Protein AF-A0A662HJN6-F1 (afdb_monomer)

Solvent-accessible surface area (backbone atoms only — not comparable to full-atom values): 5306 Å² total; per-residue (Å²): 132,81,77,49,65,44,65,60,41,52,67,56,53,42,52,51,45,52,55,22,45,75,44,63,15,46,58,42,66,44,46,59,60,97,87,40,72,38,65,55,99,86,32,36,25,30,44,32,36,20,46,71,19,77,86,55,34,79,53,55,36,37,29,35,62,42,52,71,70,59,52,50,44,48,76,72,41,84,71,38,55,61,54,51,42,53,56,27,52,55,54,56,68,72,75,112

Structure (mmCIF, N/CA/C/O backbone):
data_AF-A0A662HJN6-F1
#
_e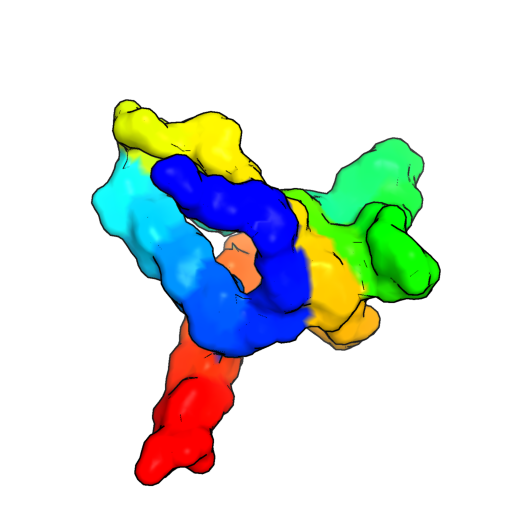ntry.id   AF-A0A662HJN6-F1
#
loop_
_atom_site.group_PDB
_atom_site.id
_atom_site.type_symbol
_atom_site.label_atom_id
_atom_site.label_alt_id
_atom_site.label_comp_id
_atom_site.label_asym_id
_atom_site.label_entity_id
_atom_site.label_seq_id
_atom_site.pdbx_PDB_ins_code
_atom_site.Cartn_x
_atom_site.Cartn_y
_atom_site.Cartn_z
_atom_site.occupancy
_atom_site.B_iso_or_equiv
_atom_site.auth_seq_id
_atom_site.auth_comp_id
_atom_site.auth_asym_id
_atom_site.auth_atom_id
_atom_site.pdbx_PDB_model_num
ATOM 1 N N . MET A 1 1 ? 0.341 -15.824 -13.621 1.00 53.78 1 MET A N 1
ATOM 2 C CA . MET A 1 1 ? -0.278 -14.480 -13.588 1.00 53.78 1 MET A CA 1
ATOM 3 C C . MET A 1 1 ? -0.671 -14.227 -12.143 1.00 53.78 1 MET A C 1
ATOM 5 O O . MET A 1 1 ? -1.327 -15.097 -11.587 1.00 53.78 1 MET A O 1
ATOM 9 N N . ARG A 1 2 ? -0.192 -13.152 -11.501 1.00 62.88 2 ARG A N 1
ATOM 10 C CA . ARG A 1 2 ? -0.589 -12.856 -10.114 1.00 62.88 2 ARG A CA 1
ATOM 11 C C . ARG A 1 2 ? -2.057 -12.455 -10.069 1.00 62.88 2 ARG A C 1
ATOM 13 O O . ARG A 1 2 ? -2.559 -11.828 -11.004 1.00 62.88 2 ARG A O 1
ATOM 20 N N . GLU A 1 3 ? -2.719 -12.839 -8.989 1.00 74.88 3 GLU A N 1
ATOM 21 C CA . GLU A 1 3 ? -4.088 -12.431 -8.724 1.00 74.88 3 GLU A CA 1
ATOM 22 C C . GLU A 1 3 ? -4.145 -10.905 -8.601 1.00 74.88 3 GLU A C 1
ATOM 24 O O . GLU A 1 3 ? -3.364 -10.296 -7.867 1.00 74.88 3 GLU A O 1
ATOM 29 N N . ARG A 1 4 ? -5.023 -10.280 -9.389 1.00 85.38 4 ARG A N 1
ATOM 30 C CA . ARG A 1 4 ? -5.129 -8.816 -9.480 1.00 85.38 4 ARG A CA 1
ATOM 31 C C . ARG A 1 4 ? -6.044 -8.218 -8.416 1.00 85.38 4 ARG A C 1
ATOM 33 O O . ARG A 1 4 ? -6.094 -6.999 -8.298 1.00 85.38 4 ARG A O 1
ATOM 40 N N . VAL A 1 5 ? -6.750 -9.055 -7.660 1.00 93.62 5 VAL A N 1
ATOM 41 C CA . VAL A 1 5 ? -7.606 -8.663 -6.540 1.00 93.62 5 VAL A CA 1
ATOM 42 C C . VAL A 1 5 ? -7.174 -9.476 -5.328 1.00 93.62 5 VAL A C 1
ATOM 44 O O . VAL A 1 5 ? -7.088 -10.693 -5.415 1.00 93.62 5 VAL A O 1
ATOM 47 N N . LYS A 1 6 ? -6.867 -8.816 -4.215 1.00 95.81 6 LYS A N 1
ATOM 48 C CA . LYS A 1 6 ? -6.425 -9.465 -2.974 1.00 95.81 6 LYS A CA 1
ATOM 49 C C . LYS A 1 6 ? -7.124 -8.838 -1.769 1.00 95.81 6 LYS A C 1
ATOM 51 O O . LYS A 1 6 ? -7.592 -7.700 -1.836 1.00 95.81 6 LYS A O 1
ATOM 56 N N . ARG A 1 7 ? -7.194 -9.558 -0.647 1.00 96.88 7 ARG A N 1
ATOM 57 C CA . ARG A 1 7 ? -7.591 -8.961 0.639 1.00 96.88 7 ARG A CA 1
ATOM 58 C C . ARG A 1 7 ? -6.450 -8.117 1.195 1.00 96.88 7 ARG A C 1
ATOM 60 O O . ARG A 1 7 ? -5.280 -8.439 0.993 1.00 96.88 7 ARG A O 1
ATOM 67 N N . TRP A 1 8 ? -6.798 -7.047 1.899 1.00 97.44 8 TRP A N 1
ATOM 68 C CA . TRP A 1 8 ? -5.844 -6.250 2.657 1.00 97.44 8 TRP A CA 1
ATOM 69 C C . TRP A 1 8 ? -5.421 -7.007 3.920 1.00 97.44 8 TRP A C 1
ATOM 71 O O . TRP A 1 8 ? -6.087 -6.950 4.952 1.00 97.44 8 TRP A O 1
ATOM 81 N N . THR A 1 9 ? -4.329 -7.758 3.813 1.00 97.75 9 THR A N 1
ATOM 82 C CA . THR A 1 9 ? -3.706 -8.473 4.934 1.00 97.75 9 THR A CA 1
ATOM 83 C C . THR A 1 9 ? -2.225 -8.103 5.031 1.00 97.75 9 THR A C 1
ATOM 85 O O . THR A 1 9 ? -1.645 -7.696 4.014 1.00 97.75 9 THR A O 1
ATOM 88 N N . PRO A 1 10 ? -1.598 -8.235 6.216 1.00 97.94 10 PRO A N 1
ATOM 89 C CA . PRO A 1 10 ? -0.175 -7.960 6.391 1.00 97.94 10 PRO A CA 1
ATOM 90 C C . PRO A 1 10 ? 0.709 -8.658 5.349 1.00 97.94 10 PRO A C 1
ATOM 92 O O . PRO A 1 10 ? 1.532 -8.005 4.710 1.00 97.94 10 PRO A O 1
ATOM 95 N N . GLU A 1 11 ? 0.478 -9.947 5.097 1.00 97.50 11 GLU A N 1
ATOM 96 C CA . GLU A 1 11 ? 1.258 -10.776 4.168 1.00 97.50 11 GLU A CA 1
ATOM 97 C C . GLU A 1 11 ? 1.142 -10.241 2.742 1.00 97.50 11 GLU A C 1
ATOM 99 O O . GLU A 1 11 ? 2.142 -10.014 2.065 1.00 97.50 11 GLU A O 1
ATOM 104 N N . ASN A 1 12 ? -0.089 -10.000 2.286 1.00 97.38 12 ASN A N 1
ATOM 105 C CA . ASN A 1 12 ? -0.347 -9.587 0.913 1.00 97.38 12 ASN A CA 1
ATOM 106 C C . ASN A 1 12 ? 0.206 -8.187 0.616 1.00 97.38 12 ASN A C 1
ATOM 108 O O . ASN A 1 12 ? 0.686 -7.927 -0.492 1.00 97.38 12 ASN A O 1
ATOM 112 N N . VAL A 1 13 ? 0.138 -7.279 1.593 1.00 97.69 13 VAL A N 1
ATOM 113 C CA . VAL A 1 13 ? 0.665 -5.920 1.443 1.00 97.69 13 VAL A CA 1
ATOM 114 C C . VAL A 1 13 ? 2.193 -5.923 1.480 1.00 97.69 13 VAL A C 1
ATOM 116 O O . VAL A 1 13 ? 2.813 -5.265 0.641 1.00 97.69 13 VAL A O 1
ATOM 119 N N . VAL A 1 14 ? 2.810 -6.684 2.391 1.00 97.88 14 VAL A N 1
ATOM 120 C CA . VAL A 1 14 ? 4.273 -6.840 2.445 1.00 97.88 14 VAL A CA 1
ATOM 121 C C . VAL A 1 14 ? 4.794 -7.478 1.156 1.00 97.88 14 VAL A C 1
ATOM 123 O O . VAL A 1 14 ? 5.693 -6.905 0.543 1.00 97.88 14 VAL A O 1
ATOM 126 N N . GLU A 1 15 ? 4.174 -8.566 0.681 1.00 96.06 15 GLU A N 1
ATOM 127 C CA . GLU A 1 15 ? 4.549 -9.238 -0.573 1.00 96.06 15 GLU A CA 1
ATOM 128 C C . GLU A 1 15 ? 4.536 -8.257 -1.752 1.00 96.06 15 GLU A C 1
ATOM 130 O O . GLU A 1 15 ? 5.469 -8.221 -2.557 1.00 96.06 15 GLU A O 1
ATOM 135 N N . PHE A 1 16 ? 3.489 -7.432 -1.861 1.00 95.62 16 PHE A N 1
ATOM 136 C CA . PHE A 1 16 ? 3.394 -6.426 -2.916 1.00 95.62 16 PHE A CA 1
ATOM 137 C C . PHE A 1 16 ? 4.504 -5.373 -2.812 1.00 95.62 16 PHE A C 1
ATOM 139 O O . PHE A 1 16 ? 5.126 -5.026 -3.820 1.00 95.62 16 PHE A O 1
ATOM 146 N N . ILE A 1 17 ? 4.755 -4.851 -1.608 1.00 96.62 17 ILE A N 1
ATOM 147 C CA . ILE A 1 17 ? 5.774 -3.823 -1.388 1.00 96.62 17 ILE A CA 1
ATOM 148 C C . ILE A 1 17 ? 7.156 -4.364 -1.750 1.00 96.62 17 ILE A C 1
ATOM 150 O O . ILE A 1 17 ? 7.867 -3.722 -2.523 1.00 96.62 17 ILE A O 1
ATOM 154 N N . GLU A 1 18 ? 7.532 -5.526 -1.220 1.00 96.00 18 GLU A N 1
ATOM 155 C CA . GLU A 1 18 ? 8.844 -6.130 -1.455 1.00 96.00 18 GLU A CA 1
ATOM 156 C C . GLU A 1 18 ? 9.051 -6.426 -2.930 1.00 96.00 18 GLU A C 1
ATOM 158 O O . GLU A 1 18 ? 10.021 -5.951 -3.515 1.00 96.00 18 GLU A O 1
ATOM 163 N N . TRP A 1 19 ? 8.071 -7.069 -3.560 1.00 93.44 19 TRP A N 1
ATOM 164 C CA . TRP A 1 19 ? 8.113 -7.337 -4.989 1.00 93.44 19 TRP A CA 1
ATOM 165 C C . TRP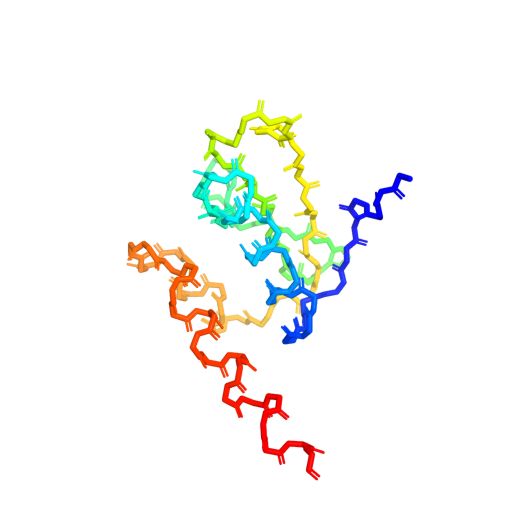 A 1 19 ? 8.316 -6.066 -5.827 1.00 93.44 19 TRP A C 1
ATOM 167 O O . TRP A 1 19 ? 9.135 -6.046 -6.746 1.00 93.44 19 TRP A O 1
ATOM 177 N N . CYS A 1 20 ? 7.593 -4.985 -5.523 1.00 94.56 20 CYS A N 1
ATOM 178 C CA . CYS A 1 20 ? 7.755 -3.741 -6.268 1.00 94.56 20 CYS A CA 1
ATOM 179 C C . CYS A 1 20 ? 9.150 -3.129 -6.056 1.00 94.56 20 CYS A C 1
ATOM 181 O O . CYS A 1 20 ? 9.758 -2.603 -6.992 1.00 94.56 20 CYS A O 1
ATOM 183 N N . ARG A 1 21 ? 9.678 -3.207 -4.829 1.00 95.12 21 ARG A N 1
ATOM 184 C CA . ARG A 1 21 ? 11.013 -2.700 -4.489 1.00 95.12 21 ARG A CA 1
ATOM 185 C C . ARG A 1 21 ? 12.131 -3.529 -5.121 1.00 95.12 21 ARG A C 1
ATOM 187 O O . ARG A 1 21 ? 13.119 -2.934 -5.549 1.00 95.12 21 ARG A O 1
ATOM 194 N N . GLU A 1 22 ? 11.971 -4.845 -5.227 1.00 94.62 22 GLU A N 1
ATOM 195 C CA . GLU A 1 22 ? 12.888 -5.746 -5.939 1.00 94.62 22 GLU A CA 1
ATOM 196 C C . GLU A 1 22 ? 12.983 -5.402 -7.432 1.00 94.62 22 GLU A C 1
ATOM 198 O O . GLU A 1 22 ? 14.079 -5.383 -7.991 1.00 94.62 22 GLU A O 1
ATOM 203 N N . ASP A 1 23 ? 11.865 -5.019 -8.064 1.00 92.88 23 ASP A N 1
ATOM 204 C CA . ASP A 1 23 ? 11.844 -4.525 -9.454 1.00 92.88 23 ASP A CA 1
ATOM 205 C C . ASP A 1 23 ? 12.404 -3.090 -9.597 1.00 92.88 23 ASP A C 1
ATOM 207 O O . ASP A 1 23 ? 12.440 -2.516 -10.690 1.00 92.88 23 ASP A O 1
ATOM 211 N N . GLY A 1 24 ? 12.847 -2.483 -8.490 1.00 93.62 24 GLY A N 1
ATOM 212 C CA . GLY A 1 24 ? 13.371 -1.120 -8.419 1.00 93.62 24 GLY A CA 1
ATOM 213 C C . GLY A 1 24 ? 12.300 -0.024 -8.409 1.00 93.62 24 GLY A C 1
ATOM 214 O O . GLY A 1 24 ? 12.650 1.157 -8.391 1.00 93.62 24 GLY A O 1
ATOM 215 N N . GLY A 1 25 ? 11.017 -0.389 -8.398 1.00 93.69 25 GLY A N 1
ATOM 216 C CA . GLY A 1 25 ? 9.894 0.544 -8.421 1.00 93.69 25 GLY A CA 1
ATOM 217 C C . GLY A 1 25 ? 9.543 1.115 -7.048 1.00 93.69 25 GLY A C 1
ATOM 218 O O . GLY A 1 25 ? 10.095 0.734 -6.016 1.00 93.69 25 GLY A O 1
ATOM 219 N N . VAL A 1 26 ? 8.613 2.065 -7.021 1.00 94.88 26 VAL A N 1
ATOM 220 C CA . VAL A 1 26 ? 8.082 2.690 -5.804 1.00 94.88 26 VAL A CA 1
ATOM 221 C C . VAL A 1 26 ? 6.616 2.282 -5.640 1.00 94.88 26 VAL A C 1
ATOM 223 O O . VAL A 1 26 ? 5.802 2.641 -6.496 1.00 94.88 26 VAL A O 1
ATOM 226 N N . PRO A 1 27 ? 6.254 1.559 -4.564 1.00 95.81 27 PRO A N 1
ATOM 227 C CA . PRO A 1 27 ? 4.863 1.221 -4.298 1.00 95.81 27 PRO A CA 1
ATOM 228 C C . PRO A 1 27 ? 4.044 2.493 -4.051 1.00 95.81 27 PRO A C 1
ATOM 230 O O . PRO A 1 27 ? 4.482 3.383 -3.320 1.00 95.81 27 PRO A O 1
ATOM 233 N N . GLN A 1 28 ? 2.862 2.567 -4.658 1.00 94.69 28 GLN A N 1
ATOM 234 C CA . GLN A 1 28 ? 1.885 3.635 -4.448 1.00 94.69 28 GLN A CA 1
ATOM 235 C C . GLN A 1 28 ? 0.521 3.034 -4.144 1.00 94.69 28 GLN A C 1
ATOM 237 O O . GLN A 1 28 ? 0.027 2.217 -4.922 1.00 94.69 28 GLN A O 1
ATOM 242 N N . PHE A 1 29 ? -0.116 3.493 -3.073 1.00 96.19 29 PHE A N 1
ATOM 243 C CA . PHE A 1 29 ? -1.474 3.101 -2.718 1.00 96.19 29 PHE A CA 1
ATOM 244 C C . PHE A 1 29 ? -2.454 4.211 -3.103 1.00 96.19 29 PHE A C 1
ATOM 246 O O . PHE A 1 29 ? -2.429 5.314 -2.565 1.00 96.19 29 PHE A O 1
ATOM 253 N N . ARG A 1 30 ? -3.323 3.943 -4.082 1.00 94.19 30 ARG A N 1
ATOM 254 C CA . ARG A 1 30 ? -4.310 4.908 -4.585 1.00 94.19 30 ARG A CA 1
ATOM 255 C C . ARG A 1 30 ? -5.681 4.574 -4.019 1.00 94.19 30 ARG A C 1
ATOM 257 O O . ARG A 1 30 ? -6.279 3.564 -4.381 1.00 94.19 30 ARG A O 1
ATOM 264 N N . ALA A 1 31 ? -6.169 5.435 -3.135 1.00 94.44 31 ALA A N 1
ATOM 265 C CA . ALA A 1 31 ? -7.394 5.208 -2.373 1.00 94.44 31 ALA A CA 1
ATOM 266 C C . ALA A 1 31 ? -8.619 5.974 -2.903 1.00 94.44 31 ALA A C 1
ATOM 268 O O . ALA A 1 31 ? -9.730 5.705 -2.453 1.00 94.44 31 ALA A O 1
ATOM 269 N N . THR A 1 32 ? -8.446 6.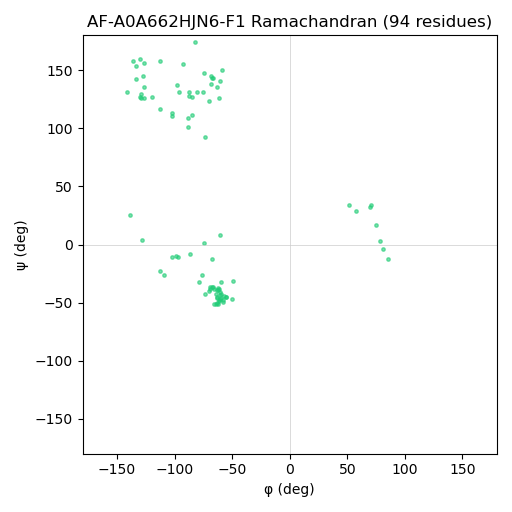918 -3.839 1.00 92.81 32 THR A N 1
ATOM 270 C CA . THR A 1 32 ? -9.541 7.756 -4.355 1.00 92.81 32 THR A CA 1
ATOM 271 C C . THR A 1 32 ? -9.563 7.868 -5.879 1.00 92.81 32 THR A C 1
ATOM 273 O O . THR A 1 32 ? -8.530 7.804 -6.548 1.00 92.81 32 THR A O 1
ATOM 276 N N . VAL A 1 33 ? -10.760 8.111 -6.420 1.00 83.25 33 VAL A N 1
ATOM 277 C CA . VAL A 1 33 ? -11.008 8.551 -7.801 1.00 83.25 33 VAL A CA 1
ATOM 278 C C . VAL A 1 33 ? -11.942 9.756 -7.774 1.00 83.25 33 VAL A C 1
ATOM 280 O O . VAL A 1 33 ? -12.976 9.733 -7.112 1.00 83.25 33 VAL A O 1
ATOM 283 N N . GLY A 1 34 ? -11.556 10.853 -8.430 1.00 84.75 34 GLY A N 1
ATOM 284 C CA . GLY A 1 34 ? -12.336 12.099 -8.384 1.00 84.75 34 GLY A CA 1
ATOM 285 C C . GLY A 1 34 ? -12.560 12.636 -6.961 1.00 84.75 34 GLY A C 1
ATOM 286 O O . GLY A 1 34 ? -13.588 13.246 -6.695 1.00 84.75 34 GLY A O 1
ATOM 287 N N . GLY A 1 35 ? -11.639 12.356 -6.029 1.00 85.88 35 GLY A N 1
ATOM 288 C CA . GLY A 1 35 ? -11.758 12.732 -4.614 1.00 85.88 35 GLY A CA 1
ATOM 289 C C . GLY A 1 35 ? -12.635 11.806 -3.760 1.00 85.88 35 GLY A C 1
ATOM 290 O O . GLY A 1 35 ? -12.688 11.988 -2.547 1.00 85.88 35 GLY A O 1
ATOM 291 N N . MET A 1 36 ? -13.281 10.794 -4.346 1.00 88.38 36 MET A N 1
ATOM 292 C CA . MET A 1 36 ? -14.116 9.834 -3.616 1.00 88.38 36 MET A CA 1
ATOM 293 C C . MET A 1 36 ? -13.349 8.541 -3.306 1.00 88.38 36 MET A C 1
ATOM 295 O O . MET A 1 36 ? -12.651 8.048 -4.196 1.00 88.38 36 MET A O 1
ATOM 299 N N . PRO A 1 37 ? -13.465 7.967 -2.090 1.00 91.06 37 PRO A N 1
ATOM 300 C CA . PRO A 1 37 ? -12.834 6.693 -1.751 1.00 91.06 37 PRO A CA 1
ATOM 301 C C . PRO A 1 37 ? -13.315 5.537 -2.632 1.00 91.06 37 PRO A C 1
ATOM 303 O O . PRO A 1 37 ? -14.513 5.428 -2.903 1.00 91.06 37 PRO A O 1
ATOM 306 N N . PHE A 1 38 ? -12.411 4.637 -3.021 1.00 89.88 38 PHE A N 1
ATOM 307 C CA . PHE A 1 38 ? -12.802 3.395 -3.687 1.00 89.88 38 PHE A CA 1
ATOM 308 C C . PHE A 1 38 ? -13.536 2.469 -2.721 1.00 89.88 38 PHE A C 1
ATOM 310 O O . PHE A 1 38 ? -13.122 2.288 -1.571 1.00 89.88 38 PHE A O 1
ATOM 317 N N . LYS A 1 39 ? -14.604 1.842 -3.218 1.00 92.56 39 LYS A N 1
ATOM 318 C CA . LYS A 1 39 ? -15.293 0.764 -2.519 1.00 92.56 39 LYS A CA 1
ATOM 319 C C . LYS A 1 39 ? -15.575 -0.410 -3.445 1.00 92.56 39 LYS A C 1
ATOM 321 O O . LYS A 1 39 ? -15.920 -0.204 -4.605 1.00 92.56 39 LYS A O 1
ATOM 326 N N . VAL A 1 40 ? -15.452 -1.616 -2.907 1.00 91.50 40 VAL A N 1
ATOM 327 C CA . VAL A 1 40 ? -15.839 -2.882 -3.544 1.00 91.50 40 VAL A CA 1
ATOM 328 C C . VAL A 1 40 ? -16.706 -3.617 -2.534 1.00 91.50 40 VAL A C 1
ATOM 330 O O . VAL A 1 40 ? -16.320 -3.725 -1.374 1.00 91.50 40 VAL A O 1
ATOM 333 N N . ASP A 1 41 ? -17.906 -4.023 -2.945 1.00 91.38 41 ASP A N 1
ATOM 334 C CA . ASP A 1 41 ? -18.879 -4.721 -2.089 1.00 91.38 41 ASP A CA 1
ATOM 335 C C . ASP A 1 41 ? -19.162 -4.015 -0.745 1.00 91.38 41 ASP A C 1
ATOM 337 O O . ASP A 1 41 ? -19.397 -4.635 0.286 1.00 91.38 41 ASP A O 1
ATOM 341 N N . GLY A 1 42 ? -19.138 -2.677 -0.752 1.00 91.88 42 GLY A N 1
ATOM 342 C CA . GLY A 1 42 ? -19.410 -1.839 0.423 1.00 91.88 42 GLY A CA 1
ATOM 343 C C . GLY A 1 42 ? -18.204 -1.572 1.334 1.00 91.88 42 GLY A C 1
ATOM 344 O O . GLY A 1 42 ? -18.259 -0.639 2.141 1.00 91.88 42 GLY A O 1
ATOM 345 N N . GLU A 1 43 ? -17.100 -2.296 1.160 1.00 95.31 43 GLU A N 1
ATOM 346 C CA . GLU A 1 43 ? -15.852 -2.111 1.906 1.00 95.31 43 GLU A CA 1
ATOM 347 C C . GLU A 1 43 ? -14.893 -1.166 1.180 1.00 95.31 43 GLU A C 1
ATOM 349 O O . GLU A 1 43 ? -14.953 -1.027 -0.041 1.00 95.31 43 GLU A O 1
ATOM 354 N N . TYR A 1 44 ? -13.983 -0.517 1.913 1.00 97.19 44 TYR A N 1
ATOM 355 C CA . TYR A 1 44 ? -12.950 0.297 1.277 1.00 97.19 44 TYR A CA 1
ATOM 356 C C . TYR A 1 44 ? -11.969 -0.572 0.495 1.00 97.19 44 TYR A C 1
ATOM 358 O O . TYR A 1 44 ? -11.597 -1.673 0.909 1.00 97.19 44 TYR A O 1
ATOM 366 N N . ALA A 1 45 ? -11.536 -0.041 -0.640 1.00 97.06 45 ALA A N 1
ATOM 367 C CA . ALA A 1 45 ? -10.557 -0.668 -1.502 1.00 97.06 45 ALA A CA 1
ATOM 368 C C . ALA A 1 45 ? -9.448 0.322 -1.859 1.00 97.06 45 ALA A C 1
ATOM 370 O O . ALA A 1 45 ? -9.609 1.537 -1.753 1.00 97.06 45 ALA A O 1
ATOM 371 N N . VAL A 1 46 ? -8.307 -0.206 -2.282 1.00 97.12 46 VAL A N 1
ATOM 372 C CA . VAL A 1 46 ? -7.133 0.576 -2.669 1.00 97.12 46 VAL A CA 1
ATOM 373 C C . VAL A 1 46 ? -6.492 -0.078 -3.879 1.00 97.12 46 VAL A C 1
ATOM 375 O O . VAL A 1 46 ? -6.236 -1.279 -3.885 1.00 97.12 46 VAL A O 1
ATOM 378 N N . LEU A 1 47 ? -6.191 0.718 -4.900 1.00 95.38 47 LEU A N 1
ATOM 379 C CA . LEU A 1 47 ? -5.403 0.264 -6.036 1.00 95.38 47 LEU A CA 1
ATOM 380 C C . LEU A 1 47 ? -3.919 0.487 -5.738 1.00 95.38 47 LEU A C 1
ATOM 382 O O . LEU A 1 47 ? -3.444 1.624 -5.725 1.00 95.38 47 LEU A O 1
ATOM 386 N N . ALA A 1 48 ? -3.187 -0.595 -5.512 1.00 95.44 48 ALA A N 1
ATOM 387 C CA . ALA A 1 48 ? -1.747 -0.566 -5.335 1.00 95.44 48 ALA A CA 1
ATOM 388 C C . ALA A 1 48 ? -1.048 -0.677 -6.696 1.00 95.44 48 ALA A C 1
ATOM 390 O O . ALA A 1 48 ? -1.346 -1.576 -7.480 1.00 95.44 48 ALA A O 1
ATOM 391 N N . VAL A 1 49 ? -0.126 0.239 -6.989 1.00 93.31 49 VAL A N 1
ATOM 392 C CA . VAL A 1 49 ? 0.604 0.313 -8.265 1.00 93.31 49 VAL A CA 1
ATOM 393 C C . VAL A 1 49 ? 2.100 0.346 -7.992 1.00 93.31 49 VAL A C 1
ATOM 395 O O . VAL A 1 49 ? 2.551 1.090 -7.121 1.00 93.31 49 VAL A O 1
ATOM 398 N N . CYS A 1 50 ? 2.878 -0.435 -8.742 1.00 93.62 50 CYS A N 1
ATOM 399 C CA . CYS A 1 50 ? 4.331 -0.324 -8.698 1.00 93.62 50 CYS A CA 1
ATOM 400 C C . CYS A 1 50 ? 4.826 0.714 -9.705 1.00 93.62 50 CYS A C 1
ATOM 402 O O . CYS A 1 50 ? 4.903 0.440 -10.898 1.00 93.62 50 CYS A O 1
ATOM 404 N N . TRP A 1 51 ? 5.160 1.919 -9.247 1.00 91.50 51 TRP A N 1
ATOM 405 C CA . TRP A 1 51 ? 5.560 3.004 -10.139 1.00 91.50 51 TRP A CA 1
ATOM 406 C C . TRP A 1 51 ? 7.054 2.941 -10.483 1.00 91.50 51 TRP A C 1
ATOM 408 O O . TRP A 1 51 ? 7.897 2.915 -9.589 1.00 91.50 51 TRP A O 1
ATOM 418 N N . GLY A 1 52 ? 7.394 2.950 -11.776 1.00 89.31 52 GLY A N 1
ATOM 419 C CA . GLY A 1 52 ? 8.788 3.014 -12.239 1.00 89.31 52 GLY A CA 1
ATOM 420 C C . GLY A 1 52 ? 9.591 1.713 -12.093 1.00 89.31 52 GLY A C 1
ATOM 421 O O . GLY A 1 52 ? 10.817 1.756 -12.152 1.00 89.31 52 GLY A O 1
ATOM 422 N N . GLY A 1 53 ? 8.923 0.571 -11.894 1.00 87.44 53 GLY A N 1
ATOM 423 C CA . GLY A 1 53 ? 9.562 -0.750 -11.927 1.00 87.44 53 GLY A CA 1
ATOM 424 C C . GLY A 1 53 ? 10.080 -1.111 -13.327 1.00 87.44 53 GLY A C 1
ATOM 425 O O . GLY A 1 53 ? 9.460 -0.753 -14.333 1.00 87.44 53 GLY A O 1
ATOM 426 N N . LYS A 1 54 ? 11.226 -1.798 -13.400 1.00 82.88 54 LYS A N 1
ATOM 427 C CA . LYS A 1 54 ? 11.946 -2.083 -14.657 1.00 82.88 54 LYS A CA 1
ATOM 428 C C . LYS A 1 54 ? 11.234 -3.081 -15.561 1.00 82.88 54 LYS A C 1
ATOM 430 O O . LYS A 1 54 ? 11.263 -2.924 -16.778 1.00 82.88 54 LYS A O 1
ATOM 435 N N . THR A 1 55 ? 10.650 -4.125 -14.984 1.00 77.62 55 THR A N 1
ATOM 436 C CA . THR A 1 55 ? 10.055 -5.226 -15.753 1.00 77.62 55 THR A CA 1
ATOM 437 C C . THR A 1 55 ? 8.542 -5.275 -15.616 1.00 77.62 55 THR A C 1
ATOM 439 O O . THR A 1 55 ? 7.865 -5.810 -16.493 1.00 77.62 55 THR A O 1
ATOM 442 N N . ARG A 1 56 ? 7.997 -4.701 -14.536 1.00 66.12 56 ARG A N 1
ATOM 443 C CA . ARG A 1 56 ? 6.578 -4.820 -14.180 1.00 66.12 56 ARG A CA 1
ATOM 444 C C . ARG A 1 56 ? 5.975 -3.509 -13.679 1.00 66.12 56 ARG A C 1
ATOM 446 O O . ARG A 1 56 ? 4.957 -3.529 -12.992 1.00 66.12 56 ARG A O 1
ATOM 453 N N . GLY A 1 57 ? 6.542 -2.365 -14.072 1.00 59.00 57 GLY A N 1
ATOM 454 C CA . GLY A 1 57 ? 6.145 -1.014 -13.637 1.00 59.00 57 GLY A CA 1
ATOM 455 C C . GLY A 1 57 ? 4.709 -0.560 -13.958 1.00 59.00 57 GLY A C 1
ATOM 456 O O . GLY A 1 57 ? 4.386 0.605 -13.749 1.00 59.00 57 GLY A O 1
ATOM 457 N N . ASN A 1 58 ? 3.854 -1.454 -14.465 1.00 63.16 58 ASN A N 1
ATOM 458 C CA . ASN A 1 58 ? 2.433 -1.224 -14.734 1.00 63.16 58 ASN A CA 1
ATOM 459 C C . ASN A 1 58 ? 1.520 -2.303 -14.118 1.00 63.16 58 ASN A C 1
ATOM 461 O O . ASN A 1 58 ? 0.311 -2.283 -14.348 1.00 63.16 58 ASN A O 1
ATOM 465 N N . GLU A 1 59 ? 2.064 -3.265 -13.367 1.00 80.75 59 GLU A N 1
ATOM 466 C CA . GLU A 1 59 ? 1.239 -4.229 -12.642 1.00 80.75 59 GLU A CA 1
ATOM 467 C C . GLU A 1 59 ? 0.624 -3.560 -11.405 1.00 80.75 59 GLU A C 1
ATOM 469 O O . GLU A 1 59 ? 1.295 -2.874 -10.626 1.00 80.75 59 GLU A O 1
ATOM 474 N N . ALA A 1 60 ? -0.686 -3.751 -11.260 1.00 89.00 60 ALA A N 1
ATOM 475 C CA . ALA A 1 60 ? -1.478 -3.204 -10.175 1.00 89.00 60 ALA A CA 1
ATOM 476 C C . ALA A 1 60 ? -2.273 -4.314 -9.485 1.00 89.00 60 ALA A C 1
ATOM 478 O O . ALA A 1 60 ? -2.743 -5.252 -10.136 1.00 89.00 60 ALA A O 1
ATOM 479 N N . VAL A 1 61 ? -2.433 -4.176 -8.172 1.00 94.69 61 VAL A N 1
ATOM 480 C CA . VAL A 1 61 ? -3.237 -5.061 -7.328 1.00 94.69 61 VAL A CA 1
ATOM 481 C C . VAL A 1 61 ? -4.332 -4.225 -6.686 1.00 94.69 61 VAL A C 1
ATOM 483 O O . VAL A 1 61 ? -4.062 -3.199 -6.066 1.00 94.69 61 VAL A O 1
ATOM 486 N N . LEU A 1 62 ? -5.578 -4.654 -6.839 1.00 95.19 62 LEU A N 1
ATOM 487 C CA . LEU A 1 62 ? -6.704 -4.098 -6.111 1.00 95.19 62 LEU A CA 1
ATOM 488 C C . LEU A 1 62 ? -6.802 -4.797 -4.756 1.00 95.19 62 LEU A C 1
ATOM 490 O O . LEU A 1 62 ? -7.143 -5.976 -4.682 1.00 95.19 62 LEU A O 1
ATOM 494 N N . PHE A 1 63 ? -6.518 -4.070 -3.685 1.00 97.44 63 PHE A N 1
ATOM 495 C CA . PHE A 1 63 ? -6.772 -4.543 -2.335 1.00 97.44 63 PHE A CA 1
ATOM 496 C C . PHE A 1 63 ? -8.194 -4.196 -1.907 1.00 97.44 63 PHE A C 1
ATOM 498 O O . PHE A 1 63 ? -8.622 -3.053 -2.043 1.00 97.44 63 PHE A O 1
ATOM 505 N N . THR A 1 64 ? -8.913 -5.180 -1.378 1.00 96.94 64 THR A N 1
ATOM 506 C CA . THR A 1 64 ? -10.275 -5.046 -0.836 1.00 96.94 64 THR A CA 1
ATOM 507 C C . THR A 1 64 ? -10.273 -5.251 0.676 1.00 96.94 64 THR A C 1
ATOM 509 O O . THR A 1 64 ? -9.361 -5.885 1.214 1.00 96.94 64 THR A O 1
ATOM 512 N N . GLY A 1 65 ? -11.291 -4.731 1.365 1.00 96.94 65 GLY A N 1
ATOM 513 C CA . GLY A 1 65 ? -11.39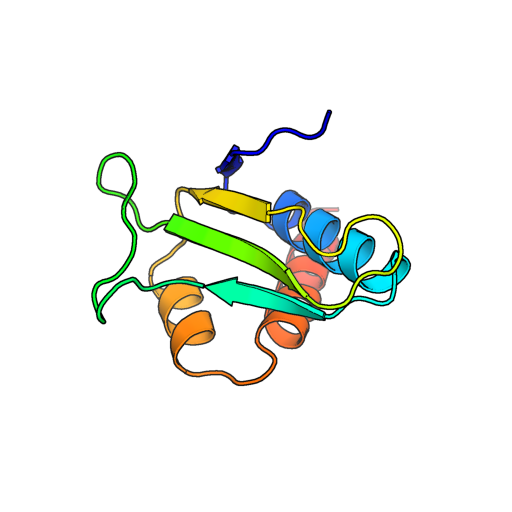5 -4.856 2.820 1.00 96.94 65 GLY A CA 1
ATOM 514 C C . GLY A 1 65 ? -10.361 -4.032 3.572 1.00 96.94 65 GLY A C 1
ATOM 515 O O . GLY A 1 65 ? -9.879 -4.461 4.615 1.00 96.94 65 GLY A O 1
ATOM 516 N N . VAL A 1 66 ? -9.979 -2.878 3.023 1.00 97.75 66 VAL A N 1
ATOM 517 C CA . VAL A 1 66 ? -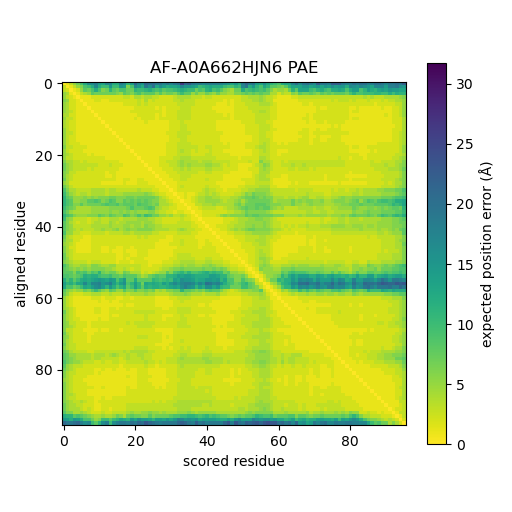8.999 -1.987 3.645 1.00 97.75 66 VAL A CA 1
ATOM 518 C C . VAL A 1 66 ? -9.632 -1.353 4.892 1.00 97.75 66 VAL A C 1
ATOM 520 O O . VAL A 1 66 ? -10.683 -0.713 4.774 1.00 97.75 66 VAL A O 1
ATOM 523 N N . PRO A 1 67 ? -9.033 -1.500 6.087 1.00 97.19 67 PRO A N 1
ATOM 524 C CA . PRO A 1 67 ? -9.518 -0.838 7.291 1.00 97.19 67 PRO A CA 1
ATOM 525 C C . PRO A 1 67 ? -9.543 0.684 7.125 1.00 97.19 67 PRO A C 1
ATOM 527 O O . PRO A 1 67 ? -8.737 1.268 6.396 1.00 97.19 67 PRO A O 1
ATOM 530 N N . LYS A 1 68 ? -10.472 1.358 7.808 1.00 96.19 68 LYS A N 1
ATOM 531 C CA . LYS A 1 68 ? -10.638 2.815 7.674 1.00 96.19 68 LYS A CA 1
ATOM 532 C C . LYS A 1 68 ? -9.384 3.567 8.135 1.00 96.19 68 LYS A C 1
ATOM 534 O O . LYS A 1 68 ? -9.026 4.578 7.544 1.00 96.19 68 LYS A O 1
ATOM 539 N N . GLU A 1 69 ? -8.739 3.083 9.182 1.00 96.62 69 GLU A N 1
ATOM 540 C CA . GLU A 1 69 ? -7.488 3.589 9.736 1.00 96.62 69 GLU A CA 1
ATOM 541 C C . GLU A 1 69 ? -6.347 3.526 8.712 1.00 96.62 69 GLU A C 1
ATOM 543 O O . GLU A 1 69 ? -5.702 4.541 8.455 1.00 96.62 69 GLU A O 1
ATOM 548 N N . ASP A 1 70 ? -6.185 2.396 8.024 1.00 97.50 70 ASP A N 1
ATOM 549 C CA . ASP A 1 70 ? -5.177 2.242 6.974 1.00 97.50 70 ASP A CA 1
ATOM 550 C C . ASP A 1 70 ? -5.501 3.132 5.764 1.00 97.50 70 ASP A C 1
ATOM 552 O O . ASP A 1 70 ? -4.610 3.747 5.178 1.00 97.50 70 ASP A O 1
ATOM 556 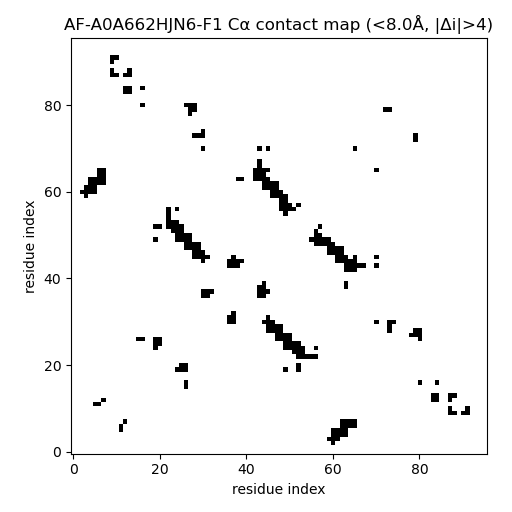N N . LEU A 1 71 ? -6.785 3.298 5.426 1.00 96.38 71 LEU A N 1
ATOM 557 C CA . LEU A 1 71 ? -7.215 4.250 4.400 1.00 96.38 71 LEU A CA 1
ATOM 558 C C . LEU A 1 71 ? -6.803 5.693 4.745 1.00 96.38 71 LEU A C 1
ATOM 560 O O . LEU A 1 71 ? -6.350 6.429 3.869 1.00 96.38 71 LEU A O 1
ATOM 564 N N . VAL A 1 72 ? -6.946 6.109 6.008 1.00 95.94 72 VAL A N 1
ATOM 565 C CA . VAL A 1 72 ? -6.537 7.448 6.470 1.00 95.94 72 VAL A CA 1
ATOM 566 C C . VAL A 1 72 ? -5.027 7.629 6.341 1.00 95.94 72 VAL A C 1
ATOM 568 O O . VAL A 1 72 ? -4.579 8.672 5.857 1.00 95.94 72 VAL A O 1
ATOM 571 N N . GLU A 1 73 ? -4.241 6.620 6.710 1.00 97.25 73 GLU A N 1
ATOM 572 C CA . GLU A 1 73 ? -2.785 6.649 6.550 1.00 97.25 73 GLU A CA 1
ATOM 573 C C . GLU A 1 73 ? -2.391 6.789 5.074 1.00 97.25 73 GLU A C 1
ATOM 575 O O . GLU A 1 73 ? -1.565 7.639 4.744 1.00 97.25 73 GLU A O 1
ATOM 580 N N . ILE A 1 74 ? -3.045 6.058 4.163 1.00 96.25 74 ILE A N 1
ATOM 581 C CA . ILE A 1 74 ? -2.803 6.175 2.712 1.00 96.25 74 ILE A CA 1
ATOM 582 C C . ILE A 1 74 ? -3.096 7.590 2.201 1.00 96.25 74 ILE A C 1
ATOM 584 O O . ILE A 1 74 ? -2.364 8.119 1.368 1.00 96.25 74 ILE A O 1
ATOM 588 N N . LEU A 1 75 ? -4.169 8.217 2.685 1.00 94.31 75 LEU A N 1
ATOM 589 C CA . LEU A 1 75 ? -4.597 9.535 2.212 1.00 94.31 75 LEU A CA 1
ATOM 590 C C . LEU A 1 75 ? -3.745 10.690 2.746 1.00 94.31 75 LEU A C 1
ATOM 592 O O . LEU A 1 75 ? -3.690 1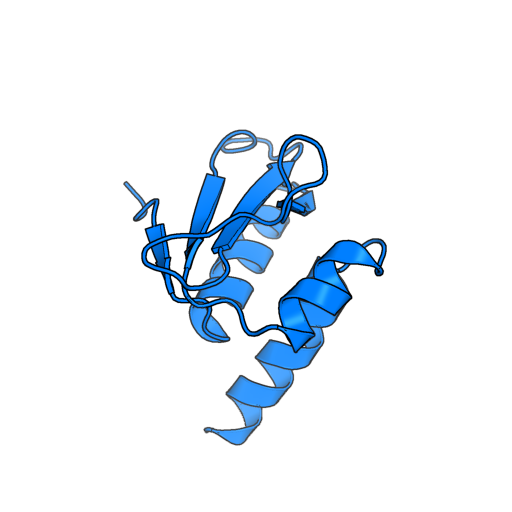1.748 2.119 1.00 94.31 75 LEU A O 1
ATOM 596 N N . THR A 1 76 ? -3.123 10.521 3.910 1.00 94.88 76 THR A N 1
ATOM 597 C CA . THR A 1 76 ? -2.470 11.623 4.634 1.00 94.88 76 THR A CA 1
ATOM 598 C C . THR A 1 76 ? -0.948 11.529 4.627 1.00 94.88 76 THR A C 1
ATOM 600 O O . THR A 1 76 ? -0.265 12.554 4.719 1.00 94.88 76 THR A O 1
ATOM 603 N N . ARG A 1 77 ? -0.390 10.323 4.487 1.00 95.19 77 ARG A N 1
ATOM 604 C CA . ARG A 1 77 ? 1.048 10.081 4.592 1.00 95.19 77 ARG A CA 1
ATOM 605 C C . ARG A 1 77 ? 1.716 10.065 3.223 1.00 95.19 77 ARG A C 1
ATOM 607 O O . ARG A 1 77 ? 1.324 9.340 2.320 1.00 95.19 77 ARG A O 1
ATOM 614 N N . ARG A 1 78 ? 2.818 10.808 3.086 1.00 92.69 78 ARG A N 1
ATOM 615 C CA . ARG A 1 78 ? 3.733 10.649 1.944 1.00 92.69 78 ARG A CA 1
ATOM 616 C C . ARG A 1 78 ? 4.661 9.462 2.182 1.00 92.69 78 ARG A C 1
ATOM 618 O O . ARG A 1 78 ? 5.308 9.398 3.226 1.00 92.69 78 ARG A O 1
ATOM 625 N N . GLY A 1 79 ? 4.790 8.573 1.198 1.00 93.19 79 GLY A N 1
ATOM 626 C CA . GLY A 1 79 ? 5.647 7.390 1.333 1.00 93.19 79 GLY A CA 1
ATOM 627 C C . GLY A 1 79 ? 5.066 6.366 2.309 1.00 93.19 79 GLY A C 1
ATOM 628 O O . GLY A 1 79 ? 5.807 5.687 3.019 1.00 93.19 79 GLY A O 1
ATOM 629 N N . GLU A 1 80 ? 3.740 6.278 2.330 1.00 95.62 80 GLU A N 1
ATOM 630 C CA . GLU A 1 80 ? 2.899 5.387 3.117 1.00 95.62 80 GLU A CA 1
ATOM 631 C C . GLU A 1 80 ? 3.339 3.921 3.044 1.00 95.62 80 GLU A C 1
ATOM 633 O O . GLU A 1 80 ? 3.273 3.204 4.038 1.00 95.62 80 GLU A O 1
ATOM 638 N N . TRP A 1 81 ? 3.908 3.485 1.918 1.00 96.81 81 TRP A N 1
ATOM 639 C CA . TRP A 1 81 ? 4.421 2.124 1.773 1.00 96.81 81 TRP A CA 1
ATOM 640 C C . TRP A 1 81 ? 5.516 1.771 2.789 1.00 96.81 81 TRP A C 1
ATOM 642 O O . TRP A 1 81 ? 5.599 0.624 3.213 1.00 96.81 81 TRP A O 1
ATOM 652 N N . ARG A 1 82 ? 6.345 2.731 3.227 1.00 97.69 82 ARG A N 1
ATOM 653 C CA . ARG A 1 82 ? 7.363 2.479 4.267 1.00 97.69 82 ARG A CA 1
ATOM 654 C C . ARG A 1 82 ? 6.714 2.234 5.623 1.00 97.69 82 ARG A C 1
ATOM 656 O O . ARG A 1 82 ? 7.187 1.392 6.378 1.00 97.69 82 ARG A O 1
ATOM 663 N N . TYR A 1 83 ? 5.646 2.978 5.906 1.00 97.62 83 TYR A N 1
ATOM 664 C CA . TYR A 1 83 ? 4.860 2.822 7.123 1.00 97.62 83 TYR A CA 1
ATOM 665 C C . TYR A 1 83 ? 4.187 1.448 7.154 1.00 97.62 83 TYR A C 1
ATOM 667 O O . TYR A 1 83 ? 4.396 0.708 8.110 1.00 97.62 83 TYR A O 1
ATOM 675 N N . PHE A 1 84 ? 3.486 1.062 6.083 1.00 98.12 84 PHE A N 1
ATOM 676 C CA . PHE A 1 84 ? 2.843 -0.253 6.009 1.00 98.12 84 PHE A CA 1
ATOM 677 C C . PHE A 1 84 ? 3.841 -1.402 6.048 1.00 98.12 84 PHE A C 1
ATOM 679 O O . PHE A 1 84 ? 3.592 -2.389 6.730 1.00 98.12 84 PHE A O 1
ATOM 686 N N . LEU A 1 85 ? 4.994 -1.268 5.385 1.00 98.12 85 LEU A N 1
ATOM 687 C CA . LEU A 1 85 ? 6.039 -2.286 5.447 1.00 98.12 85 LEU A CA 1
ATOM 688 C C . LEU A 1 85 ? 6.525 -2.514 6.882 1.00 98.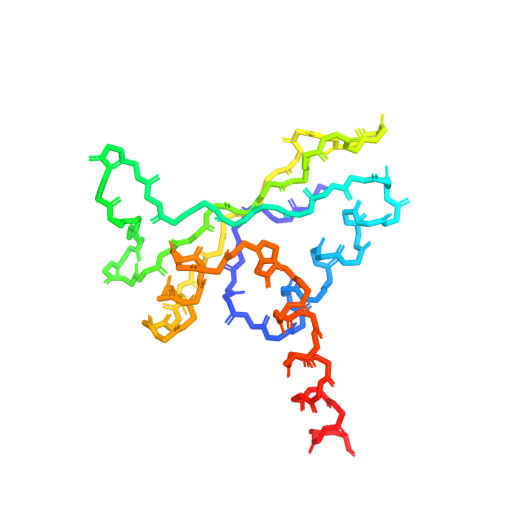12 85 LEU A C 1
ATOM 690 O O . LEU A 1 85 ? 6.651 -3.659 7.300 1.00 98.12 85 LEU A O 1
ATOM 694 N N . ALA A 1 86 ? 6.792 -1.440 7.632 1.00 97.62 86 ALA A N 1
ATOM 695 C CA . ALA A 1 86 ? 7.232 -1.544 9.020 1.00 97.62 86 ALA A CA 1
ATOM 696 C C . ALA A 1 86 ? 6.130 -2.127 9.919 1.00 97.62 86 ALA A C 1
ATOM 698 O O . ALA A 1 86 ? 6.368 -3.113 10.612 1.00 97.62 86 ALA A O 1
ATOM 699 N N . LEU A 1 87 ? 4.920 -1.561 9.847 1.00 97.38 87 LEU A N 1
ATOM 700 C CA . LEU A 1 87 ? 3.770 -1.981 10.649 1.00 97.38 87 LEU A CA 1
ATOM 701 C C . LEU A 1 87 ? 3.433 -3.459 10.432 1.00 97.38 87 LEU A C 1
ATOM 703 O O . LEU A 1 87 ? 3.217 -4.198 11.386 1.00 97.38 87 LEU A O 1
ATOM 707 N N . PHE A 1 88 ? 3.362 -3.899 9.178 1.00 97.88 88 PHE A N 1
ATOM 708 C CA . PHE A 1 88 ? 2.936 -5.257 8.862 1.00 97.88 88 PHE A CA 1
ATOM 709 C C . PHE A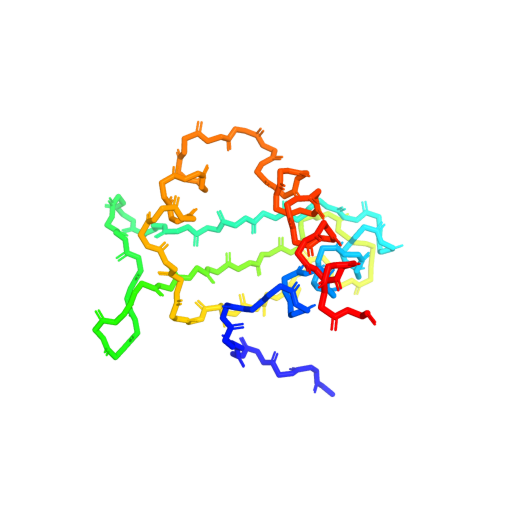 1 88 ? 4.033 -6.288 9.079 1.00 97.88 88 PHE A C 1
ATOM 711 O O . PHE A 1 88 ? 3.713 -7.373 9.546 1.00 97.88 88 PHE A O 1
ATOM 718 N N . LYS A 1 89 ? 5.315 -5.953 8.882 1.00 96.38 89 LYS A N 1
ATOM 719 C CA . LYS A 1 89 ? 6.403 -6.841 9.326 1.00 96.38 89 LYS A CA 1
ATOM 720 C C . LYS A 1 89 ? 6.410 -7.038 10.839 1.00 96.38 89 LYS A C 1
ATOM 722 O O . LYS A 1 89 ? 6.632 -8.153 11.295 1.00 96.38 89 LYS A O 1
ATOM 727 N N . GLU A 1 90 ? 6.132 -5.987 11.608 1.00 96.19 90 GLU A N 1
ATOM 728 C CA . GLU A 1 90 ? 6.003 -6.104 13.061 1.00 96.19 90 GLU A CA 1
ATOM 729 C C . GLU A 1 90 ? 4.827 -7.009 13.456 1.00 96.19 90 GLU A C 1
ATOM 731 O O . GLU A 1 90 ? 5.002 -7.879 14.306 1.00 96.19 90 GLU A O 1
ATOM 736 N N . LYS A 1 91 ? 3.652 -6.850 12.827 1.00 94.25 91 LYS A N 1
ATOM 737 C CA . LYS A 1 91 ? 2.497 -7.735 13.071 1.00 94.25 91 LYS A CA 1
ATOM 738 C C . LYS A 1 91 ? 2.830 -9.198 12.779 1.00 94.25 91 LYS A C 1
ATOM 740 O O . LYS A 1 91 ? 2.636 -10.027 13.657 1.00 94.25 91 LYS A O 1
ATOM 745 N N . LEU A 1 92 ? 3.415 -9.478 11.613 1.00 95.12 92 LEU A N 1
ATOM 746 C CA . LEU A 1 92 ? 3.819 -10.832 11.218 1.00 95.12 92 LEU A CA 1
ATOM 747 C C . LEU A 1 92 ? 4.785 -11.457 12.236 1.00 95.12 92 LEU A C 1
ATOM 749 O O . LEU A 1 92 ? 4.571 -12.575 12.674 1.00 95.12 92 LEU A O 1
ATOM 753 N N . SER A 1 93 ? 5.780 -10.698 12.710 1.00 93.00 93 SER A N 1
ATOM 754 C CA . SER A 1 93 ? 6.759 -11.197 13.691 1.00 93.00 93 SER A CA 1
ATOM 755 C C . SER A 1 93 ? 6.203 -11.496 15.090 1.00 93.00 93 SER A C 1
ATOM 757 O O . SER A 1 93 ? 6.920 -12.048 15.919 1.00 93.00 93 SER A O 1
ATOM 759 N N . ARG A 1 94 ? 4.973 -11.063 15.394 1.00 87.94 94 ARG A N 1
ATOM 760 C CA . ARG A 1 94 ? 4.296 -11.302 16.682 1.00 87.94 94 ARG A CA 1
ATOM 761 C C . ARG A 1 94 ? 3.313 -12.473 16.624 1.00 87.94 94 ARG A C 1
ATOM 763 O O . ARG A 1 94 ? 2.761 -12.833 17.661 1.00 87.94 94 ARG A O 1
ATOM 770 N N . GLU A 1 95 ? 3.039 -12.978 15.427 1.00 77.50 95 GLU A N 1
ATOM 771 C CA . GLU A 1 95 ? 2.137 -14.106 15.179 1.00 77.50 95 GLU A CA 1
ATOM 772 C C . GLU A 1 95 ? 2.900 -15.439 15.037 1.00 77.50 95 GLU A C 1
ATOM 774 O O . GLU A 1 95 ? 2.273 -16.497 15.091 1.00 77.50 95 GLU A O 1
ATOM 779 N N . ASP A 1 96 ? 4.234 -15.369 14.931 1.00 56.38 96 ASP A N 1
ATOM 780 C CA . ASP A 1 96 ? 5.194 -16.482 15.000 1.00 56.38 96 ASP A CA 1
ATOM 781 C C . ASP A 1 96 ? 5.608 -16.813 16.452 1.00 56.38 96 ASP A C 1
ATOM 783 O O . ASP A 1 96 ? 5.806 -18.015 16.754 1.00 56.38 96 ASP A O 1
#

Secondary structure (DSSP, 8-state):
---SEEE--HHHHHHHHHHHHHTT-EEEEE-EETTEEPEETTEEEEEEEEET-TTTTT-EEEEES--HHHHHHHHH-TTHHHHHHHHHHHHHHTT-

Radius of gyration: 12.79 Å; Cα contacts (8 Å, |Δi|>4): 156; chains: 1; bounding box: 33×29×32 Å

Nearest PDB structures (foldseek):
  3p8a-assembly2_B  TM=3.278E-01  e=6.277E+00  Staphylococcus aureus
  6j63-assembly2_D  TM=3.002E-01  e=5.884E+00  Arabidopsis thaliana
  8pba-assembly1_B  TM=2.087E-01  e=5.170E+00  Caenorhabditis elegans

pLDDT: mean 91.56, std 9.44, range [53.78, 98.12]

Sequence (96 aa):
MRERVKRWTPENVVEFIEWCREDGGVPQFRATVGGMPFKVDGEYAVLAVCWGGKTRGNEAVLFTGVPKEDLVEILTRRGEWRYFLALFKEKLSRED

Foldseek 3Di:
DDDQEEAPALVVLLVLCVVLVVLVFQKAWAQDDPNHGDADPRFTKTKIAGDPGDPGRGRIHIYTRQDPVLSVLNVPDDSSSVVSNVVSVVVVVVVD

Mean predicted aligned error: 3.73 Å